Protein AF-A0A5B0X439-F1 (afdb_monomer_lite)

Sequence (84 aa):
MQDFQNIESTVAELIRVQTKIDVTPQQYEQDLHLDSLAILEVTIGLERTYGIEVDEAELDVLQIFRSVRSIANFITSTRADQSR

Radius of gyration: 11.83 Å; chains: 1; bounding box: 28×28×30 Å

pLDDT: mean 87.39, std 9.93, range [50.16, 95.69]

InterPro domains:
  IPR009081 Phosphopantetheine binding ACP domain [PF00550] (10-75)
  IPR009081 Phosphopantetheine binding ACP domain [PS50075] (1-79)
  IPR036736 ACP-like superfamily [G3DSA:1.10.1200.10] (4-82)
  IPR036736 ACP-like superfamily [SSF47336] (4-82)

Structure (mmCIF, N/CA/C/O backbone):
data_AF-A0A5B0X439-F1
#
_entry.id   AF-A0A5B0X439-F1
#
loop_
_atom_site.group_PDB
_atom_site.id
_atom_site.type_symbol
_atom_site.label_atom_id
_atom_site.label_alt_id
_atom_site.label_comp_id
_atom_site.label_asym_id
_atom_site.label_entity_id
_atom_site.label_seq_id
_atom_site.pdbx_PDB_ins_code
_atom_site.Cartn_x
_atom_site.Cartn_y
_atom_site.Cartn_z
_atom_site.occupancy
_atom_site.B_iso_or_equiv
_atom_site.auth_seq_id
_atom_site.auth_comp_id
_atom_site.auth_asym_id
_atom_site.auth_atom_id
_atom_site.pdbx_PDB_model_num
ATOM 1 N N . MET A 1 1 ? -11.742 12.383 -2.484 1.00 59.88 1 MET A N 1
ATOM 2 C CA . MET A 1 1 ? -11.072 11.687 -3.612 1.00 59.88 1 MET A CA 1
ATOM 3 C C . MET A 1 1 ? -9.576 11.987 -3.672 1.00 59.88 1 MET A C 1
ATOM 5 O O . MET A 1 1 ? -8.831 11.045 -3.894 1.00 59.88 1 MET A O 1
ATOM 9 N N . GLN A 1 2 ? -9.118 13.226 -3.422 1.00 66.06 2 GLN A N 1
ATOM 10 C CA . GLN A 1 2 ? -7.678 13.547 -3.383 1.00 66.06 2 GLN A CA 1
ATOM 11 C C . GLN A 1 2 ? -6.894 12.760 -2.315 1.00 66.06 2 GLN A C 1
ATOM 13 O O . GLN A 1 2 ? -5.809 12.274 -2.613 1.00 66.06 2 GLN A O 1
ATOM 18 N N . ASP A 1 3 ? -7.450 12.550 -1.117 1.00 82.31 3 ASP A N 1
ATOM 19 C CA . ASP A 1 3 ? -6.748 11.809 -0.052 1.00 82.31 3 ASP A CA 1
ATOM 20 C C . ASP A 1 3 ? -6.459 10.351 -0.420 1.00 82.31 3 ASP A C 1
ATOM 22 O O . ASP A 1 3 ? -5.393 9.832 -0.109 1.00 82.31 3 ASP A O 1
ATOM 26 N N . PHE A 1 4 ? -7.375 9.706 -1.143 1.00 85.38 4 PHE A N 1
ATOM 27 C CA . PHE A 1 4 ? -7.202 8.323 -1.578 1.00 85.38 4 PHE A CA 1
ATOM 28 C C . PHE A 1 4 ? -6.066 8.189 -2.600 1.00 85.38 4 PHE A C 1
ATOM 30 O O . PHE A 1 4 ? -5.187 7.353 -2.436 1.00 85.38 4 PHE A O 1
ATOM 37 N N . GLN A 1 5 ? -6.026 9.070 -3.605 1.00 84.25 5 GLN A N 1
ATOM 38 C CA . GLN A 1 5 ? -4.946 9.094 -4.602 1.00 84.25 5 GLN A CA 1
ATOM 39 C C . GLN A 1 5 ? -3.578 9.411 -3.973 1.00 84.25 5 GLN A C 1
ATOM 41 O O . GLN A 1 5 ? -2.548 8.898 -4.421 1.00 84.25 5 GLN A O 1
ATOM 46 N N . ASN A 1 6 ? -3.562 10.225 -2.911 1.00 90.69 6 ASN A N 1
ATOM 47 C CA . ASN A 1 6 ? -2.356 10.470 -2.123 1.00 90.69 6 ASN A CA 1
ATOM 48 C C . ASN A 1 6 ? -1.903 9.194 -1.398 1.00 90.69 6 ASN A C 1
ATOM 50 O O . ASN A 1 6 ? -0.724 8.860 -1.467 1.00 90.69 6 ASN A O 1
ATOM 54 N N . ILE A 1 7 ? -2.826 8.453 -0.768 1.00 93.00 7 ILE A N 1
ATOM 55 C CA . ILE A 1 7 ? -2.518 7.167 -0.119 1.00 93.00 7 ILE A CA 1
ATOM 56 C C . ILE A 1 7 ? -1.970 6.172 -1.141 1.00 93.00 7 ILE A C 1
ATOM 58 O O . ILE A 1 7 ? -0.925 5.585 -0.892 1.00 93.00 7 ILE A O 1
ATOM 62 N N . GLU A 1 8 ? -2.600 6.024 -2.307 1.00 95.06 8 GLU A N 1
ATOM 63 C CA . GLU A 1 8 ? -2.101 5.123 -3.355 1.00 95.06 8 GLU A CA 1
ATOM 64 C C . GLU A 1 8 ? -0.669 5.473 -3.784 1.00 95.06 8 GLU A C 1
ATOM 66 O O . GLU A 1 8 ? 0.176 4.591 -3.919 1.00 95.06 8 GLU A O 1
ATOM 71 N N . SER A 1 9 ? -0.368 6.764 -3.944 1.00 94.19 9 SER A N 1
ATOM 72 C CA . SER A 1 9 ? 0.973 7.225 -4.319 1.00 94.19 9 SER A CA 1
ATOM 73 C C . SER A 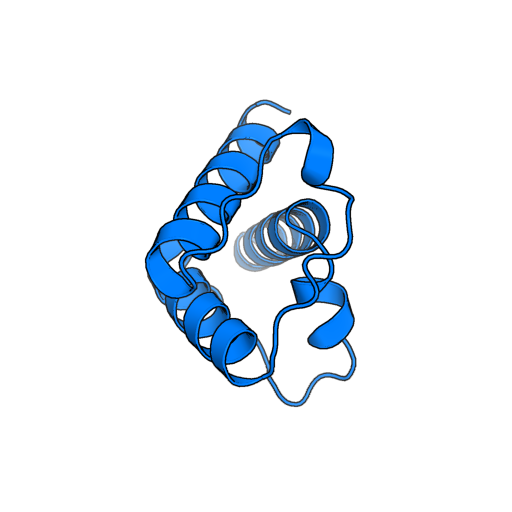1 9 ? 2.007 6.962 -3.222 1.00 94.19 9 SER A C 1
ATOM 75 O O . SER A 1 9 ? 3.127 6.546 -3.512 1.00 94.19 9 SER A O 1
ATOM 77 N N . THR A 1 10 ? 1.639 7.162 -1.955 1.00 94.25 10 THR A N 1
ATOM 78 C CA . THR A 1 10 ? 2.507 6.837 -0.818 1.00 94.25 10 THR A CA 1
ATOM 79 C C . THR A 1 10 ? 2.722 5.331 -0.682 1.00 94.25 1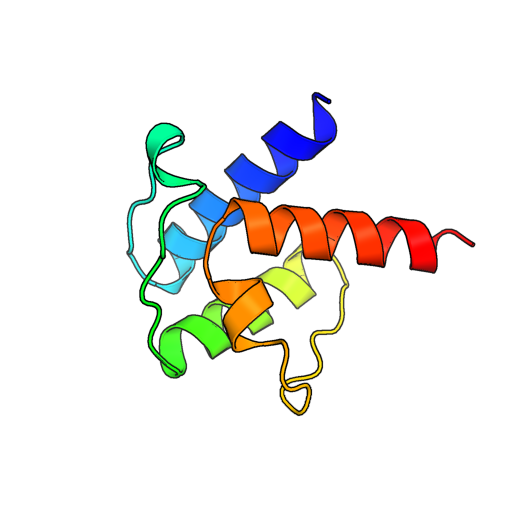0 THR A C 1
ATOM 81 O O . THR A 1 10 ? 3.845 4.907 -0.431 1.00 94.25 10 THR A O 1
ATOM 84 N N . VAL A 1 11 ? 1.686 4.515 -0.889 1.00 94.88 11 VAL A N 1
ATOM 85 C CA . VAL A 1 11 ? 1.790 3.050 -0.885 1.00 94.88 11 VAL A CA 1
ATOM 86 C C . VAL A 1 11 ? 2.703 2.569 -2.011 1.00 94.88 11 VAL A C 1
ATOM 88 O O . VAL A 1 11 ? 3.564 1.728 -1.769 1.00 94.88 11 VAL A O 1
ATOM 91 N N . ALA A 1 12 ? 2.569 3.117 -3.221 1.00 95.50 12 ALA A N 1
ATOM 92 C CA . ALA A 1 12 ? 3.438 2.773 -4.344 1.00 95.50 12 ALA A CA 1
ATOM 93 C C . ALA A 1 12 ? 4.912 3.107 -4.055 1.00 95.50 12 ALA A C 1
ATOM 95 O O . ALA A 1 12 ? 5.788 2.271 -4.274 1.00 95.50 12 ALA A O 1
ATOM 96 N N . GLU A 1 13 ? 5.189 4.288 -3.492 1.00 94.81 13 GLU A N 1
ATOM 97 C CA . GLU A 1 13 ? 6.548 4.653 -3.075 1.00 94.81 13 GLU A CA 1
ATOM 98 C C . GLU A 1 13 ? 7.059 3.747 -1.948 1.00 94.81 13 GLU A C 1
ATOM 100 O O . GLU A 1 13 ? 8.221 3.350 -1.949 1.00 94.81 13 GLU A O 1
ATOM 105 N N . LEU A 1 14 ? 6.197 3.362 -1.007 1.00 94.56 14 LEU A N 1
ATOM 106 C CA . LEU A 1 14 ? 6.560 2.452 0.072 1.00 94.56 14 LEU A CA 1
ATOM 107 C C . LEU A 1 14 ? 6.943 1.069 -0.461 1.00 94.56 14 LEU A C 1
ATOM 109 O O . LEU A 1 14 ? 7.995 0.549 -0.091 1.00 94.56 14 LEU A O 1
ATOM 113 N N . ILE A 1 15 ? 6.143 0.505 -1.369 1.00 94.00 15 ILE A N 1
ATOM 114 C CA . ILE A 1 15 ? 6.452 -0.762 -2.044 1.00 94.00 15 ILE A CA 1
ATOM 115 C C . ILE A 1 15 ? 7.803 -0.654 -2.745 1.00 94.00 15 ILE A C 1
ATOM 117 O O . ILE A 1 15 ? 8.659 -1.516 -2.554 1.00 94.00 15 ILE A O 1
ATOM 121 N N . ARG A 1 16 ? 8.043 0.430 -3.482 1.00 93.94 16 ARG A N 1
ATOM 122 C CA . ARG A 1 16 ? 9.316 0.674 -4.164 1.00 93.94 16 ARG A CA 1
ATOM 123 C C . ARG A 1 16 ? 10.497 0.758 -3.196 1.00 93.94 16 ARG A C 1
ATOM 125 O O . ARG A 1 16 ? 11.551 0.174 -3.453 1.00 93.94 16 ARG A O 1
ATOM 132 N N . VAL A 1 17 ? 10.351 1.463 -2.076 1.00 93.00 17 VAL A N 1
ATOM 133 C CA . VAL A 1 17 ? 11.420 1.617 -1.078 1.00 93.00 17 VAL A CA 1
ATOM 134 C C . VAL A 1 17 ? 11.761 0.281 -0.421 1.00 93.00 17 VAL A C 1
ATOM 136 O O . VAL A 1 17 ? 12.953 -0.036 -0.330 1.00 93.00 17 VAL A O 1
ATOM 139 N N . GLN A 1 18 ? 10.747 -0.487 -0.016 1.00 91.75 18 GLN A N 1
ATOM 140 C CA . GLN A 1 18 ? 10.922 -1.758 0.689 1.00 91.75 18 GLN A CA 1
ATOM 141 C C . GLN A 1 18 ? 11.377 -2.875 -0.258 1.00 91.75 18 GLN A C 1
ATOM 143 O O . GLN A 1 18 ? 12.444 -3.447 -0.077 1.00 91.75 18 GLN A O 1
ATOM 148 N N . THR A 1 19 ? 10.639 -3.092 -1.345 1.00 90.81 19 THR A N 1
ATOM 149 C CA . THR A 1 19 ? 10.770 -4.288 -2.197 1.00 90.81 19 THR A CA 1
ATOM 150 C C . THR A 1 19 ? 11.598 -4.066 -3.465 1.00 90.81 19 THR A C 1
ATOM 152 O O . THR A 1 19 ? 11.933 -5.018 -4.164 1.00 90.81 19 THR A O 1
ATOM 155 N N . LYS A 1 20 ? 11.917 -2.806 -3.800 1.00 90.25 20 LYS A N 1
ATOM 156 C CA . LYS A 1 20 ? 12.522 -2.395 -5.087 1.00 90.25 20 LYS A CA 1
ATOM 157 C C . LYS A 1 20 ? 11.647 -2.658 -6.319 1.00 90.25 20 LYS A C 1
ATOM 159 O O . LYS A 1 20 ? 12.141 -2.548 -7.439 1.00 90.25 20 LYS A O 1
ATOM 164 N N . ILE A 1 21 ? 10.361 -2.954 -6.129 1.00 88.81 21 ILE A N 1
ATOM 165 C CA . ILE A 1 21 ? 9.381 -3.083 -7.209 1.00 88.81 21 ILE A CA 1
ATOM 166 C C . ILE A 1 21 ? 8.850 -1.692 -7.565 1.00 88.81 21 ILE A C 1
ATOM 168 O O . ILE A 1 21 ? 8.264 -1.010 -6.726 1.00 88.81 21 ILE A O 1
ATOM 172 N N . ASP A 1 22 ? 9.033 -1.278 -8.818 1.00 90.38 22 ASP A N 1
ATOM 173 C CA . ASP A 1 22 ? 8.425 -0.054 -9.342 1.00 90.38 22 ASP A CA 1
ATOM 174 C C . ASP A 1 22 ? 6.983 -0.327 -9.784 1.00 90.38 22 ASP A C 1
ATOM 176 O O . ASP A 1 22 ? 6.730 -1.157 -10.660 1.00 90.38 22 ASP A O 1
ATOM 180 N N . VAL A 1 23 ? 6.037 0.411 -9.201 1.00 91.69 23 VAL A N 1
ATOM 181 C CA . VAL A 1 23 ? 4.614 0.346 -9.550 1.00 91.69 23 VAL A CA 1
ATOM 182 C C . VAL A 1 23 ? 4.170 1.697 -10.092 1.00 91.69 23 VAL A C 1
ATOM 184 O O . VAL A 1 23 ? 4.288 2.720 -9.419 1.00 91.69 23 VAL A O 1
ATOM 187 N N . THR A 1 24 ? 3.635 1.714 -11.311 1.00 92.44 24 THR A N 1
ATOM 188 C CA . THR A 1 24 ? 3.092 2.937 -11.922 1.00 92.44 24 THR A CA 1
ATOM 189 C C . THR A 1 24 ? 1.592 3.095 -11.635 1.00 92.44 24 THR A C 1
ATOM 191 O O . THR A 1 24 ? 0.909 2.096 -11.402 1.00 92.44 24 THR A O 1
ATOM 194 N N . PRO A 1 25 ? 1.024 4.318 -11.701 1.00 91.62 25 PRO A N 1
ATOM 195 C CA . PRO A 1 25 ? -0.404 4.550 -11.448 1.00 91.62 25 PRO A CA 1
ATOM 196 C C . PRO A 1 25 ? -1.361 3.696 -12.291 1.00 91.62 25 PRO A C 1
ATOM 198 O O . PRO A 1 25 ? -2.445 3.337 -11.837 1.00 91.62 25 PRO A O 1
ATOM 201 N N . GLN A 1 26 ? -0.965 3.332 -13.514 1.00 92.62 26 GLN A N 1
ATOM 202 C CA . GLN A 1 26 ? -1.742 2.461 -14.401 1.00 92.62 26 GLN A CA 1
ATOM 203 C C . GLN A 1 26 ? -1.825 1.012 -13.893 1.00 92.62 26 GLN A C 1
ATOM 205 O O . GLN A 1 26 ? -2.679 0.251 -14.343 1.00 92.62 26 GLN A O 1
ATOM 210 N N . GLN A 1 27 ? -0.948 0.629 -12.965 1.00 91.62 27 GLN A N 1
ATOM 211 C CA . GLN A 1 27 ? -0.836 -0.713 -12.400 1.00 91.62 27 GLN A CA 1
ATOM 212 C C . GLN A 1 27 ? -1.435 -0.812 -10.994 1.00 91.62 27 GLN A C 1
ATOM 214 O O . GLN A 1 27 ? -1.372 -1.873 -10.387 1.00 91.62 27 GLN A O 1
ATOM 219 N N . TYR A 1 28 ? -2.040 0.251 -10.456 1.00 93.62 28 TYR A N 1
ATOM 220 C CA . TYR A 1 28 ? -2.520 0.243 -9.068 1.00 93.62 28 TYR A CA 1
ATOM 221 C C . TYR A 1 28 ? -3.619 -0.788 -8.785 1.00 93.62 28 TYR A C 1
ATOM 223 O O . TYR A 1 28 ? -3.781 -1.191 -7.637 1.00 93.62 28 TYR A O 1
ATOM 231 N N . GLU A 1 29 ? -4.347 -1.231 -9.811 1.00 93.25 29 GLU A N 1
ATOM 232 C CA . GLU A 1 29 ? -5.341 -2.312 -9.719 1.00 93.25 29 GLU A CA 1
ATOM 233 C C . GLU A 1 29 ? -4.779 -3.690 -10.098 1.00 93.25 29 GLU A C 1
ATOM 235 O O . GLU A 1 29 ? -5.474 -4.697 -9.973 1.00 93.25 29 GLU A O 1
ATOM 240 N N . GLN A 1 30 ? -3.546 -3.741 -10.606 1.00 93.56 30 GLN A N 1
ATOM 241 C CA . GLN A 1 30 ? -2.913 -4.986 -11.019 1.00 93.56 30 GLN A CA 1
ATOM 242 C C . GLN A 1 30 ? -2.396 -5.758 -9.809 1.00 93.56 30 GLN A C 1
ATOM 244 O O . GLN A 1 30 ? -2.122 -5.188 -8.751 1.00 93.56 30 GLN A O 1
ATOM 249 N N . ASP A 1 31 ? -2.276 -7.070 -9.997 1.00 92.75 31 ASP A N 1
ATOM 250 C CA . ASP A 1 31 ? -1.696 -7.948 -8.993 1.00 92.75 31 ASP A CA 1
ATOM 251 C C . ASP A 1 31 ? -0.197 -7.652 -8.841 1.00 92.75 31 ASP A C 1
ATOM 253 O O . ASP A 1 31 ? 0.542 -7.635 -9.828 1.00 92.75 31 ASP A O 1
ATOM 257 N N . LEU A 1 32 ? 0.236 -7.378 -7.611 1.00 90.88 32 LEU A N 1
ATOM 258 C CA . LEU A 1 32 ? 1.620 -7.043 -7.287 1.00 90.88 32 LEU A CA 1
ATOM 259 C C . LEU A 1 32 ? 2.525 -8.275 -7.236 1.00 90.88 32 LEU A C 1
ATOM 261 O O . LEU A 1 32 ? 3.743 -8.121 -7.304 1.00 90.88 32 LEU A O 1
ATOM 265 N N . HIS A 1 33 ? 1.949 -9.478 -7.107 1.00 90.31 33 HIS A N 1
ATOM 266 C CA . HIS A 1 33 ? 2.689 -10.736 -7.000 1.00 90.31 33 HIS A CA 1
ATOM 267 C C . HIS A 1 33 ? 3.818 -10.694 -5.950 1.00 90.31 33 HIS A C 1
ATOM 269 O O . HIS A 1 33 ? 4.903 -11.234 -6.171 1.00 90.31 33 HIS A O 1
ATOM 275 N N . LEU A 1 34 ? 3.564 -10.038 -4.811 1.00 90.12 34 LEU A N 1
ATOM 276 C CA . LEU A 1 34 ? 4.525 -9.940 -3.714 1.00 90.12 34 LEU A CA 1
ATOM 277 C C . LEU A 1 34 ? 4.759 -11.320 -3.095 1.00 90.12 34 LEU A C 1
ATOM 279 O O . LEU A 1 34 ? 3.813 -12.063 -2.825 1.00 90.12 34 LEU A O 1
ATOM 283 N N . ASP A 1 35 ? 6.024 -11.654 -2.850 1.00 90.62 35 ASP A N 1
ATOM 284 C CA . ASP A 1 35 ? 6.367 -12.830 -2.059 1.00 90.62 35 ASP A CA 1
ATOM 285 C C . ASP A 1 35 ? 6.157 -12.573 -0.555 1.00 90.62 35 ASP A C 1
ATOM 287 O O . ASP A 1 35 ? 5.874 -11.457 -0.115 1.00 90.62 35 ASP A O 1
ATOM 291 N N . SER A 1 36 ? 6.286 -13.621 0.260 1.00 89.69 36 SER A N 1
ATOM 292 C CA . SER A 1 36 ? 6.057 -13.530 1.706 1.00 89.69 36 SER A CA 1
ATOM 293 C C . SER A 1 36 ? 7.004 -12.561 2.421 1.00 89.69 36 SER A C 1
ATOM 295 O O . SER A 1 36 ? 6.620 -11.981 3.433 1.00 89.69 36 SER A O 1
ATOM 297 N N . LEU A 1 37 ? 8.234 -12.384 1.922 1.00 90.81 37 LEU A N 1
ATOM 298 C CA . LEU A 1 37 ? 9.188 -11.449 2.517 1.00 90.81 37 LEU A CA 1
ATOM 299 C C . LEU A 1 37 ? 8.795 -10.009 2.175 1.00 90.81 37 LEU A C 1
ATOM 301 O O . LEU A 1 37 ? 8.742 -9.163 3.061 1.00 90.81 37 LEU A O 1
ATOM 305 N N . ALA A 1 38 ? 8.445 -9.755 0.916 1.00 92.00 38 ALA A N 1
ATOM 306 C CA . ALA A 1 38 ? 7.958 -8.465 0.455 1.00 92.00 38 ALA A CA 1
ATOM 307 C C . ALA A 1 38 ? 6.665 -8.058 1.177 1.00 92.00 38 ALA A C 1
ATOM 309 O O . ALA A 1 38 ? 6.534 -6.908 1.593 1.00 92.00 38 ALA A O 1
ATOM 310 N N . ILE A 1 39 ? 5.731 -8.993 1.386 1.00 91.94 39 ILE A N 1
ATOM 311 C CA . ILE A 1 39 ? 4.517 -8.751 2.181 1.00 91.94 39 ILE A CA 1
ATOM 312 C C . ILE A 1 39 ? 4.888 -8.302 3.598 1.00 91.94 39 ILE A C 1
ATOM 314 O O . ILE A 1 39 ? 4.363 -7.291 4.064 1.00 91.94 39 ILE A O 1
ATOM 318 N N . LEU A 1 40 ? 5.822 -8.987 4.262 1.00 91.81 40 LEU A N 1
ATOM 319 C CA . LEU A 1 40 ? 6.273 -8.622 5.606 1.00 91.81 40 LEU A CA 1
ATOM 320 C C . LEU A 1 40 ? 6.918 -7.224 5.643 1.00 91.81 40 LEU A C 1
ATOM 322 O O . LEU A 1 40 ? 6.592 -6.406 6.502 1.00 91.81 40 LEU A O 1
ATOM 326 N N . GLU A 1 41 ? 7.807 -6.911 4.700 1.00 92.62 41 GLU A N 1
ATOM 327 C CA . GLU A 1 41 ? 8.482 -5.607 4.647 1.00 92.62 41 GLU A CA 1
ATOM 328 C C . GLU A 1 41 ? 7.507 -4.453 4.379 1.00 92.62 41 GLU A C 1
ATOM 330 O O . GLU A 1 41 ? 7.596 -3.391 5.008 1.00 92.62 41 GLU A O 1
ATOM 335 N N . VAL A 1 42 ? 6.552 -4.658 3.466 1.00 93.00 42 VAL A N 1
ATOM 336 C CA . VAL A 1 42 ? 5.496 -3.681 3.186 1.00 93.00 42 VAL A CA 1
ATOM 337 C C . VAL A 1 42 ? 4.596 -3.529 4.408 1.00 93.00 42 VAL A C 1
ATOM 339 O O . VAL A 1 42 ? 4.315 -2.394 4.783 1.00 93.00 42 VAL A O 1
ATOM 342 N N . THR A 1 43 ? 4.219 -4.624 5.075 1.00 92.50 43 THR A N 1
ATOM 343 C CA . THR A 1 43 ? 3.428 -4.602 6.318 1.00 92.50 43 THR A CA 1
ATOM 344 C C . THR A 1 43 ? 4.087 -3.711 7.365 1.00 92.50 43 THR A C 1
ATOM 346 O O . THR A 1 43 ? 3.517 -2.690 7.745 1.00 92.50 43 THR A O 1
ATOM 349 N N . ILE A 1 44 ? 5.345 -3.988 7.718 1.00 91.31 44 ILE A N 1
ATOM 350 C CA . ILE A 1 44 ? 6.115 -3.184 8.682 1.00 91.31 44 ILE A CA 1
ATOM 351 C C . ILE A 1 44 ? 6.179 -1.709 8.255 1.00 91.31 44 ILE A C 1
ATOM 353 O O . ILE A 1 44 ? 6.108 -0.796 9.084 1.00 91.31 44 ILE A O 1
ATOM 357 N N . GLY A 1 45 ? 6.335 -1.446 6.955 1.00 93.00 45 GLY A N 1
ATOM 358 C CA . GLY A 1 45 ? 6.329 -0.091 6.417 1.00 93.00 45 GLY A CA 1
ATOM 359 C C . GLY A 1 45 ? 4.986 0.621 6.608 1.00 93.00 45 GLY A C 1
ATOM 360 O O . GLY A 1 45 ? 4.967 1.799 6.978 1.00 93.00 45 GLY A O 1
ATOM 361 N N . LEU A 1 46 ? 3.877 -0.070 6.353 1.00 92.25 46 LEU A N 1
ATOM 362 C CA . LEU A 1 46 ? 2.524 0.466 6.468 1.00 92.25 46 LEU A CA 1
ATOM 363 C C . LEU A 1 46 ? 2.174 0.805 7.914 1.00 92.25 46 LEU A C 1
ATOM 365 O O . LEU A 1 46 ? 1.720 1.919 8.175 1.00 92.25 46 LEU A O 1
ATOM 369 N N . GLU A 1 47 ? 2.452 -0.103 8.847 1.00 91.88 47 GLU A N 1
ATOM 370 C CA . GLU A 1 47 ? 2.203 0.108 10.276 1.00 91.88 47 GLU A CA 1
ATOM 371 C C . GLU A 1 47 ? 2.966 1.329 10.799 1.00 91.88 47 GLU A C 1
ATOM 373 O O . GLU A 1 47 ? 2.407 2.195 11.469 1.00 91.88 47 GLU A O 1
ATOM 378 N N . ARG A 1 48 ? 4.235 1.481 10.400 1.00 91.50 48 ARG A N 1
ATOM 379 C CA . ARG A 1 48 ? 5.055 2.645 10.774 1.00 91.50 48 ARG A CA 1
ATOM 380 C C . ARG A 1 48 ? 4.573 3.953 10.153 1.00 91.50 48 ARG A C 1
ATOM 382 O O . ARG A 1 48 ? 4.684 5.000 10.785 1.00 91.50 48 ARG A O 1
ATOM 389 N N . THR A 1 49 ? 4.100 3.907 8.910 1.00 91.19 49 THR A N 1
ATOM 390 C CA . THR A 1 49 ? 3.719 5.108 8.149 1.00 91.19 49 THR A CA 1
ATOM 391 C C . THR A 1 49 ? 2.333 5.611 8.535 1.00 91.19 49 THR A C 1
ATOM 393 O O . THR A 1 49 ? 2.113 6.819 8.614 1.00 91.19 49 THR A O 1
ATOM 396 N N . TYR A 1 50 ? 1.398 4.6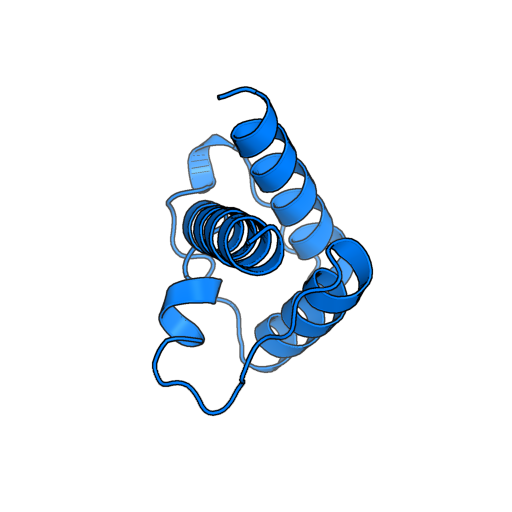92 8.778 1.00 89.19 50 TYR A N 1
ATOM 397 C CA . TYR A 1 50 ? -0.012 5.008 8.995 1.00 89.19 50 TYR A CA 1
ATOM 398 C C . TYR A 1 50 ? -0.508 4.721 10.413 1.00 89.19 50 TYR A C 1
ATOM 400 O O . TYR A 1 50 ? -1.624 5.127 10.728 1.00 89.19 50 TYR A O 1
ATOM 408 N N . GLY A 1 51 ? 0.290 4.070 11.266 1.00 88.62 51 GLY A N 1
ATOM 409 C CA . GLY A 1 51 ? -0.106 3.715 12.633 1.00 88.62 51 GLY A CA 1
ATOM 410 C C . GLY A 1 51 ? 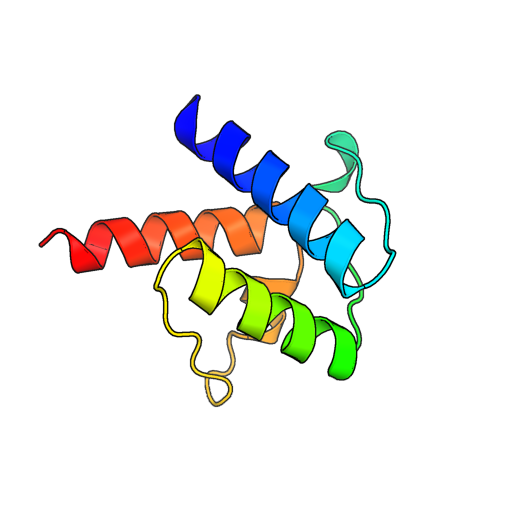-1.217 2.6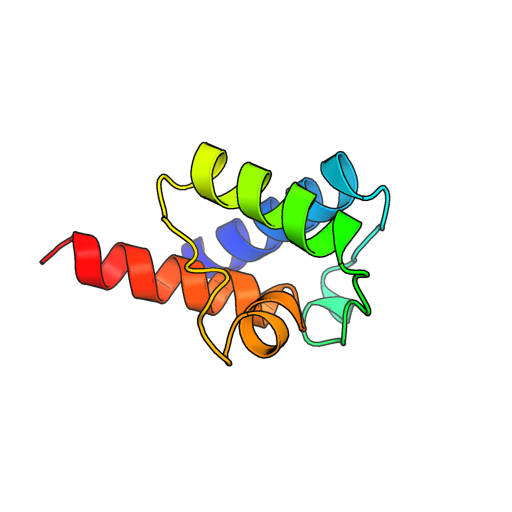63 12.693 1.00 88.62 51 GLY A C 1
ATOM 411 O O . GLY A 1 51 ? -1.983 2.638 13.652 1.00 88.62 51 GLY A O 1
ATOM 412 N N . ILE A 1 52 ? -1.343 1.851 11.644 1.00 87.75 52 ILE A N 1
ATOM 413 C CA . ILE A 1 52 ? -2.296 0.738 11.554 1.00 87.75 52 ILE A CA 1
ATOM 414 C C . ILE A 1 52 ? -1.637 -0.551 12.049 1.00 87.75 52 ILE A C 1
ATOM 416 O O . ILE A 1 52 ? -0.414 -0.625 12.085 1.00 87.75 52 ILE A O 1
ATOM 420 N N . GLU A 1 53 ? -2.443 -1.543 12.405 1.00 86.62 53 GLU A N 1
ATOM 421 C CA . GLU A 1 53 ? -2.000 -2.905 12.719 1.00 86.62 53 GLU A CA 1
ATOM 422 C C . GLU A 1 53 ? -2.562 -3.828 11.637 1.00 86.62 53 GLU A C 1
ATOM 424 O O . GLU A 1 53 ? -3.731 -3.690 11.253 1.00 86.62 53 GLU A O 1
ATOM 429 N N . VAL A 1 54 ? -1.724 -4.706 11.092 1.00 84.94 54 VAL A N 1
ATOM 430 C CA . VAL A 1 54 ? -2.146 -5.703 10.104 1.00 84.94 54 VAL A CA 1
ATOM 431 C C . VAL A 1 54 ? -2.054 -7.071 10.762 1.00 84.94 54 VAL A C 1
ATOM 433 O O . VAL A 1 54 ? -0.961 -7.538 11.067 1.00 84.94 54 VAL A O 1
ATOM 436 N N . ASP A 1 55 ? -3.193 -7.727 10.974 1.00 80.50 55 ASP A N 1
ATOM 437 C CA . ASP A 1 55 ? -3.194 -9.074 11.538 1.00 80.50 55 ASP A CA 1
ATOM 438 C C . ASP A 1 55 ? -2.777 -10.094 10.466 1.00 80.50 55 ASP A C 1
ATOM 440 O O . ASP A 1 55 ? -3.541 -10.444 9.566 1.00 80.50 55 ASP A O 1
ATOM 444 N N . GLU A 1 56 ? -1.535 -10.575 10.565 1.00 68.06 56 GLU A N 1
ATOM 445 C CA . GLU A 1 56 ? -0.974 -11.588 9.664 1.00 68.06 56 GLU A CA 1
ATOM 446 C C . GLU A 1 56 ? -1.725 -12.934 9.718 1.00 68.06 56 GLU A C 1
ATOM 448 O O . GLU A 1 56 ? -1.590 -13.754 8.806 1.00 68.06 56 GLU A O 1
ATOM 453 N N . ALA A 1 57 ? -2.508 -13.187 10.775 1.00 67.50 57 ALA A N 1
ATOM 454 C CA . ALA A 1 57 ? -3.301 -14.403 10.922 1.00 67.50 57 ALA A CA 1
ATOM 455 C C . ALA A 1 57 ? -4.644 -14.345 10.174 1.00 67.50 57 ALA A C 1
ATOM 457 O O . ALA A 1 57 ? -5.310 -15.380 10.037 1.00 67.50 57 ALA A O 1
ATOM 458 N N . GLU A 1 58 ? -5.054 -13.177 9.671 1.00 62.94 58 GLU A N 1
ATOM 459 C CA . GLU A 1 58 ? -6.277 -13.060 8.886 1.00 62.94 58 GLU A CA 1
ATOM 460 C C . GLU A 1 58 ? -6.102 -13.636 7.473 1.00 62.94 58 GLU A C 1
ATOM 462 O O . GLU A 1 58 ? -5.126 -13.395 6.762 1.00 62.94 58 GLU A O 1
ATOM 467 N N . LEU A 1 59 ? -7.120 -14.377 7.019 1.00 57.22 59 LEU A N 1
ATOM 468 C CA . LEU A 1 59 ? -7.203 -14.936 5.661 1.00 57.22 59 LEU A CA 1
ATOM 469 C C . LEU A 1 59 ? -7.108 -13.861 4.559 1.00 57.22 59 LEU A C 1
ATOM 471 O O . LEU A 1 59 ? -6.828 -14.185 3.402 1.00 57.22 59 LEU A O 1
ATOM 475 N N . ASP A 1 60 ? -7.317 -12.596 4.919 1.00 74.81 60 ASP A N 1
ATOM 476 C CA . ASP A 1 60 ? -7.395 -11.469 4.001 1.00 74.81 60 ASP A CA 1
ATOM 477 C C . ASP A 1 60 ? -6.054 -10.783 3.726 1.00 74.81 60 ASP A C 1
ATOM 479 O O . ASP A 1 60 ? -5.996 -9.952 2.820 1.00 74.81 60 ASP A O 1
ATOM 483 N N . VAL A 1 61 ? -4.950 -11.167 4.382 1.00 81.00 61 VAL A N 1
ATOM 484 C CA . VAL A 1 61 ? -3.611 -10.595 4.117 1.00 81.00 61 VAL A CA 1
ATOM 485 C C . VAL A 1 61 ? -3.279 -10.654 2.621 1.00 81.00 61 VAL A C 1
ATOM 487 O O . VAL A 1 61 ? -2.955 -9.641 2.003 1.00 81.00 61 VAL A O 1
ATOM 490 N N . LEU A 1 62 ? -3.472 -11.809 1.977 1.00 83.56 62 LEU A N 1
ATOM 491 C CA . LEU A 1 62 ? -3.228 -11.948 0.535 1.00 83.56 62 LEU A CA 1
ATOM 492 C C . LEU A 1 62 ? -4.147 -11.059 -0.324 1.00 83.56 62 LEU A C 1
ATOM 494 O O . LEU A 1 62 ? -3.752 -10.645 -1.412 1.00 83.56 62 LEU A O 1
ATOM 498 N N . GLN A 1 63 ? -5.361 -10.749 0.141 1.00 86.88 6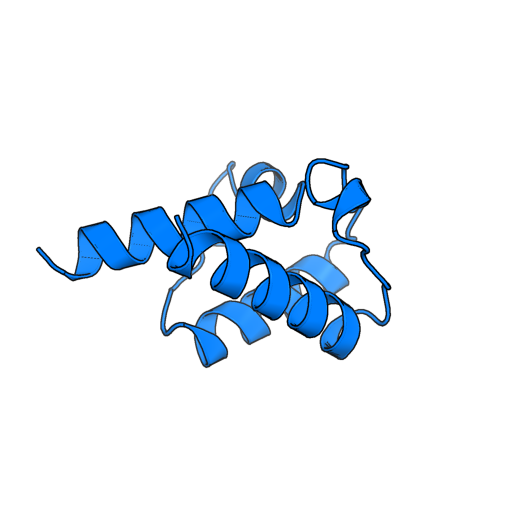3 GLN A N 1
ATOM 499 C CA . GLN A 1 63 ? -6.282 -9.852 -0.566 1.00 86.88 63 GLN A CA 1
ATOM 500 C C . GLN A 1 63 ? -5.916 -8.378 -0.371 1.00 86.88 63 GLN A C 1
ATOM 502 O O . GLN A 1 63 ? -6.017 -7.594 -1.321 1.00 86.88 63 GLN A O 1
ATOM 507 N N . ILE A 1 64 ? -5.446 -8.010 0.824 1.00 90.12 64 ILE A N 1
ATOM 508 C CA . ILE A 1 64 ? -4.960 -6.668 1.153 1.00 90.12 64 ILE A CA 1
ATOM 509 C C . ILE A 1 64 ? -3.747 -6.340 0.283 1.00 90.12 64 ILE A C 1
ATOM 511 O O . ILE A 1 64 ? -3.748 -5.317 -0.396 1.00 90.12 64 ILE A O 1
ATOM 515 N N . PHE A 1 65 ? -2.757 -7.235 0.224 1.00 92.31 65 PHE A N 1
ATOM 516 C CA . PHE A 1 65 ? -1.506 -7.020 -0.514 1.00 92.31 65 PHE A CA 1
ATOM 517 C C . PHE A 1 65 ? -1.584 -7.346 -2.010 1.00 92.31 65 PHE A C 1
ATOM 519 O O . PHE A 1 65 ? -0.578 -7.261 -2.714 1.00 92.31 65 PHE A O 1
ATOM 526 N N . ARG A 1 66 ? -2.777 -7.670 -2.525 1.00 92.88 66 ARG A N 1
ATOM 527 C CA . ARG A 1 66 ? -2.976 -7.990 -3.942 1.00 92.88 66 ARG A CA 1
ATOM 528 C C . ARG A 1 66 ? -2.613 -6.828 -4.861 1.00 92.88 66 ARG A C 1
ATOM 530 O O . ARG A 1 66 ? -2.038 -7.051 -5.913 1.00 92.88 66 ARG A O 1
ATOM 537 N N . SER A 1 67 ? -2.977 -5.598 -4.507 1.00 95.50 67 SER A N 1
ATOM 538 C CA . SER A 1 67 ? -2.783 -4.422 -5.365 1.00 95.50 67 SER A CA 1
ATOM 539 C C . SER A 1 67 ? -2.554 -3.160 -4.536 1.00 95.50 67 SER A C 1
ATOM 541 O O . SER A 1 67 ? -2.970 -3.099 -3.378 1.00 95.50 67 SER A O 1
ATOM 543 N N . VAL A 1 68 ? -1.958 -2.116 -5.125 1.00 95.69 68 VAL A N 1
ATOM 544 C CA . VAL A 1 68 ? -1.816 -0.805 -4.453 1.00 95.69 68 VAL A CA 1
ATOM 545 C C . VAL A 1 68 ? -3.181 -0.279 -4.012 1.00 95.69 68 VAL A C 1
ATOM 547 O O . VAL A 1 68 ? -3.319 0.241 -2.904 1.00 95.69 68 VAL A O 1
ATOM 550 N N . ARG A 1 69 ? -4.209 -0.465 -4.848 1.00 95.12 69 ARG A N 1
ATOM 551 C CA . ARG A 1 69 ? -5.583 -0.058 -4.547 1.00 95.12 69 ARG A CA 1
ATOM 552 C C . ARG A 1 69 ? -6.165 -0.818 -3.363 1.00 95.12 69 ARG A C 1
ATOM 554 O O . ARG A 1 69 ? -6.814 -0.207 -2.518 1.00 95.12 69 ARG A O 1
ATOM 561 N N . SER A 1 70 ? -5.930 -2.126 -3.287 1.00 94.69 70 SER A N 1
ATOM 562 C CA . SER A 1 70 ? -6.363 -2.957 -2.157 1.00 94.69 70 SER A CA 1
ATOM 563 C C . SER A 1 70 ? -5.761 -2.456 -0.844 1.00 94.69 70 SER A C 1
ATOM 565 O O . SER A 1 70 ? -6.494 -2.230 0.118 1.00 94.69 70 SER A O 1
ATOM 567 N N . ILE A 1 71 ? -4.455 -2.179 -0.837 1.00 93.94 71 ILE A N 1
ATOM 568 C CA . ILE A 1 71 ? -3.751 -1.644 0.333 1.00 93.94 71 ILE A CA 1
ATOM 569 C C . ILE A 1 71 ? -4.303 -0.259 0.711 1.00 93.94 71 ILE A C 1
ATOM 571 O O . ILE A 1 71 ? -4.610 -0.002 1.875 1.00 93.94 71 ILE A O 1
ATOM 575 N N . ALA A 1 72 ? -4.491 0.638 -0.261 1.00 94.19 72 ALA A N 1
ATOM 576 C CA . ALA A 1 72 ? -5.044 1.970 -0.015 1.00 94.19 72 ALA A CA 1
ATOM 577 C C . ALA A 1 72 ? -6.481 1.928 0.539 1.00 94.19 72 ALA A C 1
ATOM 579 O O . ALA A 1 72 ? -6.830 2.710 1.430 1.00 94.19 72 ALA A O 1
ATOM 580 N N . ASN A 1 73 ? -7.305 0.996 0.051 1.00 93.19 73 ASN A N 1
ATOM 581 C CA . ASN A 1 73 ? -8.650 0.738 0.567 1.00 93.19 73 ASN A CA 1
ATOM 582 C C . ASN A 1 73 ? -8.613 0.247 2.015 1.00 93.19 73 ASN A C 1
ATOM 584 O O . ASN A 1 73 ? -9.386 0.746 2.836 1.00 93.19 73 ASN A O 1
ATOM 588 N N . PHE A 1 74 ? -7.706 -0.680 2.335 1.00 92.19 74 PHE A N 1
ATOM 589 C CA . PHE A 1 74 ? -7.510 -1.165 3.699 1.00 92.19 74 PHE A CA 1
ATOM 590 C C . PHE A 1 74 ? -7.148 -0.012 4.642 1.00 92.19 74 PHE A C 1
ATOM 592 O O . PHE A 1 74 ? -7.881 0.253 5.590 1.00 92.19 74 PHE A O 1
ATOM 599 N N . ILE A 1 75 ? -6.114 0.773 4.314 1.00 91.06 75 ILE A N 1
ATOM 600 C CA . ILE A 1 75 ? -5.682 1.930 5.120 1.00 91.06 75 ILE A CA 1
ATOM 601 C C . ILE A 1 75 ? -6.836 2.913 5.341 1.00 91.06 75 ILE A C 1
ATOM 603 O O . ILE A 1 75 ? -7.041 3.406 6.451 1.00 91.06 75 ILE A O 1
ATOM 607 N N . THR A 1 76 ? -7.587 3.221 4.283 1.00 91.06 76 THR A N 1
ATOM 608 C CA . THR A 1 76 ? -8.701 4.173 4.360 1.00 91.06 76 THR A CA 1
ATOM 609 C C . THR A 1 76 ? -9.810 3.658 5.276 1.00 91.06 76 THR A C 1
ATOM 611 O O . THR A 1 76 ? -10.353 4.432 6.063 1.00 91.06 76 THR A O 1
ATOM 614 N N . SER A 1 77 ? -10.115 2.361 5.208 1.00 88.62 77 SER A N 1
ATOM 615 C CA . SER A 1 77 ? -11.150 1.727 6.032 1.00 88.62 77 SER A CA 1
ATOM 616 C C . SER A 1 77 ? -10.732 1.674 7.504 1.00 88.62 77 SER A C 1
ATOM 618 O O . SER A 1 77 ? -11.473 2.142 8.365 1.00 88.62 77 SER A O 1
ATOM 620 N N . THR A 1 78 ? -9.503 1.236 7.790 1.00 87.12 78 THR A N 1
ATOM 621 C CA . THR A 1 78 ? -8.970 1.139 9.158 1.00 87.12 78 THR A CA 1
ATOM 622 C C . THR A 1 78 ? -8.889 2.505 9.841 1.00 87.12 78 THR A C 1
ATOM 624 O O . THR A 1 78 ? -9.296 2.657 10.991 1.00 87.12 78 THR A O 1
ATOM 627 N N . ARG A 1 79 ? -8.430 3.544 9.130 1.00 83.31 79 ARG A N 1
ATOM 628 C CA . ARG A 1 79 ? -8.358 4.907 9.690 1.00 83.31 79 ARG A CA 1
ATOM 629 C C . ARG A 1 79 ? -9.737 5.518 9.944 1.00 83.31 79 ARG A C 1
ATOM 631 O O . ARG A 1 79 ? -9.878 6.331 10.859 1.00 83.31 79 ARG A O 1
ATOM 638 N N . ALA A 1 80 ? -10.739 5.156 9.141 1.00 81.19 80 ALA A N 1
ATOM 639 C CA . ALA A 1 80 ? -12.115 5.593 9.353 1.00 81.19 80 ALA A CA 1
ATOM 640 C C . ALA A 1 80 ? -12.726 4.952 10.610 1.00 81.19 80 ALA A C 1
ATOM 642 O O . ALA A 1 80 ? -13.399 5.652 11.365 1.00 81.19 80 ALA A O 1
ATOM 643 N N . ASP A 1 81 ? -12.447 3.670 10.866 1.00 75.94 81 ASP A N 1
ATOM 644 C CA . ASP A 1 81 ? -12.921 2.973 12.069 1.00 75.94 81 ASP A CA 1
ATOM 645 C C . ASP A 1 81 ? -12.214 3.439 13.348 1.00 75.94 81 ASP A C 1
ATOM 647 O O . ASP A 1 81 ? -12.869 3.624 14.367 1.00 75.94 81 ASP A O 1
ATOM 651 N N . GLN A 1 82 ? -10.910 3.731 13.302 1.00 64.62 82 GLN A N 1
ATOM 652 C CA . GLN A 1 82 ? -10.166 4.262 14.458 1.00 64.62 82 GLN A CA 1
ATOM 653 C C . GLN A 1 82 ? -10.542 5.705 14.844 1.00 64.62 82 GLN A C 1
ATOM 655 O O . GLN A 1 82 ? -10.149 6.187 15.905 1.00 64.62 82 GLN A O 1
ATOM 660 N N . SER A 1 83 ? -11.270 6.418 13.979 1.00 60.00 83 SER A N 1
ATOM 661 C CA . SER A 1 83 ? -11.745 7.784 14.239 1.00 60.00 83 SER A CA 1
ATOM 662 C C . SER A 1 83 ? -13.138 7.827 14.892 1.00 60.00 83 SER A C 1
ATOM 664 O O . SER A 1 83 ? -13.686 8.918 15.073 1.00 60.00 83 SER A O 1
ATOM 666 N N . ARG A 1 84 ? -13.726 6.664 15.203 1.00 50.16 84 ARG A N 1
ATOM 667 C CA . ARG A 1 84 ? -15.005 6.501 15.909 1.00 50.16 84 ARG A CA 1
ATOM 668 C C . ARG A 1 84 ? -14.803 6.151 17.376 1.00 50.16 84 ARG A C 1
ATOM 670 O O . ARG A 1 84 ? -15.654 6.612 18.169 1.00 50.16 84 ARG A O 1
#

Secondary structure (DSSP, 8-state):
-HHHHHHHHHHHHHHHHHH-----GGGTTS-----HHHHHHHHHHHHHHH-----TTSTTHHHHTT-HHHHHHHHHHHHHHTT-

Foldseek 3Di:
DVVLVVQLVVLQVQLCVQVVDHDDPVCQVAFPPDDPNSLVSSQVSCCVVLVDHDDPPDPCSNVCNRGSNSVSVVSVVRVVVVVD

Organism: NCBI:txid2606449